Protein AF-L0ABH9-F1 (afdb_monomer_lite)

Radius of gyration: 15.63 Å; chains: 1; bounding box: 34×26×44 Å

Organism: Caldisphaera lagunensis (strain DSM 15908 / JCM 11604 / ANMR 0165 / IC-154) (NCBI:txid1056495)

Secondary structure (DSSP, 8-state):
-HHHHHHHHHHHHHHHHHHHHHS-TTHHHHHHHHHHTT-S-HHHHHHHHHHHHHHHHHHHHHHS-HHHHHHHHHHHHHHH---HHHHHHHHHHHHHHHHHHHHHHHHHHHHHHTT-

Sequence (116 aa):
MRKINIAIILIGIILTLIFSYFIPYVWGGIIPGAIIGVIKRRSTKLISSFLIGFIGSLVVYFVYPINYLISLAKTVELLAGIQWFILILLFPLLYGLIELSAAGIVGEILSLISKK

Structure (mmCIF, N/CA/C/O backbone):
data_AF-L0ABH9-F1
#
_entry.id   AF-L0ABH9-F1
#
loop_
_atom_site.group_PDB
_atom_site.id
_atom_site.type_symbol
_atom_site.label_atom_id
_atom_site.label_alt_id
_atom_site.label_comp_id
_atom_site.label_asym_id
_atom_site.label_entity_id
_atom_site.label_seq_id
_atom_site.pdbx_PDB_ins_code
_atom_site.Cartn_x
_atom_site.Cartn_y
_atom_site.Cartn_z
_atom_site.occupancy
_atom_site.B_iso_or_equiv
_atom_site.auth_seq_id
_atom_site.auth_comp_id
_atom_site.auth_asym_id
_atom_site.auth_atom_id
_atom_site.pdbx_PDB_model_num
ATOM 1 N N . MET A 1 1 ? -13.312 9.939 19.010 1.00 57.62 1 MET A N 1
ATOM 2 C CA . MET A 1 1 ? -13.220 9.072 17.806 1.00 57.62 1 MET A CA 1
ATOM 3 C C . MET A 1 1 ? -12.525 9.746 16.620 1.00 57.62 1 MET A C 1
ATOM 5 O O . MET A 1 1 ? -11.552 9.186 16.140 1.00 57.62 1 MET A O 1
ATOM 9 N N . ARG A 1 2 ? -12.938 10.945 16.166 1.00 69.94 2 ARG A N 1
ATOM 10 C CA . ARG A 1 2 ? -12.317 11.625 15.001 1.00 69.94 2 ARG A CA 1
ATOM 11 C C . ARG A 1 2 ? -10.802 11.874 15.136 1.00 69.94 2 ARG A C 1
ATOM 13 O O . ARG A 1 2 ? -10.068 11.541 14.220 1.00 69.94 2 ARG A O 1
ATOM 20 N N . LYS A 1 3 ? -10.334 12.387 16.285 1.00 75.44 3 LYS A N 1
ATOM 21 C CA . LYS A 1 3 ? -8.905 12.691 16.524 1.00 75.44 3 LYS A CA 1
ATOM 22 C C . LYS A 1 3 ? -8.001 11.447 16.508 1.00 75.44 3 LYS A C 1
ATOM 24 O O . LYS A 1 3 ? -6.927 11.489 15.931 1.00 75.44 3 LYS A O 1
ATOM 29 N N . ILE A 1 4 ? -8.472 10.335 17.078 1.00 79.81 4 ILE A N 1
ATOM 30 C CA . ILE A 1 4 ? -7.734 9.059 17.103 1.00 79.81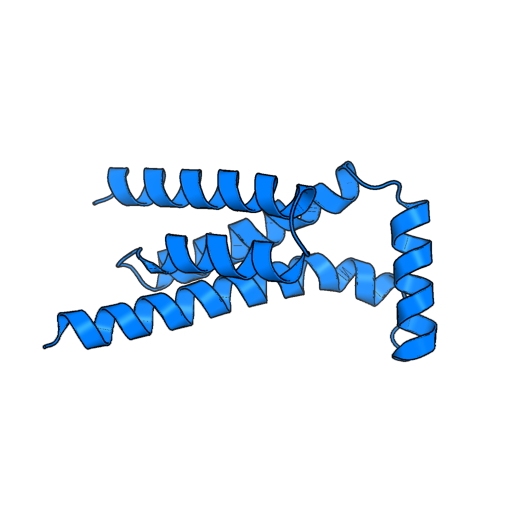 4 ILE A CA 1
ATOM 31 C C . ILE A 1 4 ? -7.591 8.499 15.684 1.00 79.81 4 ILE A C 1
ATOM 33 O O . ILE A 1 4 ? -6.503 8.105 15.292 1.00 79.81 4 ILE A O 1
ATOM 37 N N . ASN A 1 5 ? -8.661 8.536 14.882 1.00 82.25 5 ASN A N 1
ATOM 38 C CA . ASN A 1 5 ? -8.593 8.090 13.489 1.00 82.25 5 ASN A CA 1
ATOM 39 C C . ASN A 1 5 ? -7.606 8.931 12.669 1.00 82.25 5 ASN A C 1
ATOM 41 O O . ASN A 1 5 ? -6.880 8.376 11.857 1.00 82.25 5 ASN A O 1
ATOM 45 N N . ILE A 1 6 ? -7.559 10.250 12.893 1.00 84.56 6 ILE A N 1
ATOM 46 C CA . ILE A 1 6 ? -6.590 11.132 12.225 1.00 84.56 6 ILE A CA 1
ATOM 47 C C . ILE A 1 6 ? -5.158 10.741 12.610 1.00 84.56 6 ILE A C 1
ATOM 49 O O . ILE A 1 6 ? -4.320 10.605 11.728 1.00 84.56 6 ILE A O 1
ATOM 53 N N . ALA A 1 7 ? -4.885 10.494 13.895 1.00 85.69 7 ALA A N 1
ATOM 54 C CA . ALA A 1 7 ? -3.566 10.042 14.337 1.00 85.69 7 ALA A CA 1
ATOM 55 C C . ALA A 1 7 ? -3.165 8.697 13.699 1.00 85.69 7 ALA A C 1
ATOM 57 O O . ALA A 1 7 ? -2.046 8.568 13.218 1.00 85.69 7 ALA A O 1
ATOM 58 N N . ILE A 1 8 ? -4.087 7.728 13.620 1.00 85.56 8 ILE A N 1
ATOM 59 C CA . ILE A 1 8 ? -3.843 6.427 12.968 1.00 85.56 8 ILE A CA 1
ATOM 60 C C . ILE A 1 8 ? -3.535 6.603 11.475 1.00 85.56 8 ILE A C 1
ATOM 62 O O . ILE A 1 8 ? -2.609 5.982 10.965 1.00 85.56 8 ILE A O 1
ATOM 66 N N . ILE A 1 9 ? -4.279 7.469 10.781 1.00 84.88 9 ILE A N 1
ATOM 67 C CA . ILE A 1 9 ? -4.046 7.792 9.365 1.00 84.88 9 ILE A CA 1
ATOM 68 C C . ILE A 1 9 ? -2.658 8.413 9.179 1.00 84.88 9 ILE A C 1
ATOM 70 O O . ILE A 1 9 ? -1.919 7.987 8.298 1.00 84.88 9 ILE A O 1
ATOM 74 N N . LEU A 1 10 ? -2.279 9.377 10.024 1.00 87.25 10 LEU A N 1
ATOM 75 C CA . LEU A 1 10 ? -0.955 10.005 9.968 1.00 87.25 10 LEU A CA 1
ATOM 76 C C . LEU A 1 10 ? 0.169 8.989 10.203 1.00 87.25 10 LEU A C 1
ATOM 78 O O . LEU A 1 10 ? 1.156 8.999 9.473 1.00 87.25 10 LEU A O 1
ATOM 82 N N . ILE A 1 11 ? 0.001 8.081 11.167 1.00 87.50 11 ILE A N 1
ATOM 83 C CA . ILE A 1 11 ? 0.952 6.989 11.416 1.00 87.50 11 ILE A CA 1
ATOM 84 C C . ILE A 1 11 ? 1.048 6.067 10.194 1.00 87.50 11 ILE A C 1
ATOM 86 O O . ILE A 1 11 ? 2.154 5.738 9.774 1.00 87.50 11 ILE A O 1
ATOM 90 N N . GLY A 1 12 ? -0.084 5.696 9.588 1.00 81.94 12 GLY A N 1
ATOM 91 C CA . GLY A 1 12 ? -0.116 4.888 8.366 1.00 81.94 12 GLY A CA 1
ATOM 92 C C . GLY A 1 12 ? 0.635 5.547 7.207 1.00 81.94 12 GLY A C 1
ATOM 93 O O . GLY A 1 12 ? 1.440 4.890 6.553 1.00 81.94 12 GLY A O 1
ATOM 94 N N . ILE A 1 13 ? 0.461 6.857 7.009 1.00 84.94 13 ILE A N 1
ATOM 95 C CA . ILE A 1 13 ? 1.201 7.623 5.992 1.00 84.94 13 ILE A CA 1
ATOM 96 C C . ILE A 1 13 ? 2.706 7.575 6.267 1.00 84.94 13 ILE A C 1
ATOM 98 O O . ILE A 1 13 ? 3.478 7.217 5.381 1.00 84.94 13 ILE A O 1
ATOM 102 N N . ILE A 1 14 ? 3.127 7.904 7.492 1.00 86.19 14 ILE A N 1
ATOM 103 C CA . ILE A 1 14 ? 4.549 7.928 7.866 1.00 86.19 14 ILE A CA 1
ATOM 104 C C . ILE A 1 14 ? 5.182 6.550 7.656 1.00 86.19 14 ILE A C 1
ATOM 106 O O . ILE A 1 14 ? 6.258 6.447 7.071 1.00 86.19 14 ILE A O 1
ATOM 110 N N . LEU A 1 15 ? 4.503 5.485 8.083 1.00 83.44 15 LEU A N 1
ATOM 111 C CA . LEU A 1 15 ? 4.996 4.124 7.903 1.00 83.44 15 LEU A CA 1
ATOM 112 C C . LEU A 1 15 ? 5.034 3.729 6.429 1.00 83.44 15 LEU A C 1
ATOM 114 O O . LEU A 1 15 ? 6.027 3.166 5.993 1.00 83.44 15 LEU A O 1
ATOM 118 N N . THR A 1 16 ? 4.028 4.078 5.634 1.00 81.31 16 THR A N 1
ATOM 119 C CA . THR A 1 16 ? 4.053 3.805 4.189 1.00 81.31 16 THR A CA 1
ATOM 120 C C . THR A 1 16 ? 5.268 4.445 3.530 1.00 81.31 16 THR A C 1
ATOM 122 O O . THR A 1 16 ? 5.961 3.786 2.759 1.00 81.31 16 THR A O 1
ATOM 125 N N . LEU A 1 17 ? 5.593 5.691 3.885 1.00 80.25 17 LEU A N 1
ATOM 126 C CA . LEU A 1 17 ? 6.764 6.394 3.357 1.00 80.25 17 LEU A CA 1
ATOM 127 C C . LEU A 1 17 ? 8.085 5.749 3.792 1.00 80.25 17 LEU A C 1
ATOM 129 O O . LEU A 1 17 ? 8.952 5.515 2.954 1.00 80.25 17 LEU A O 1
ATOM 133 N N . ILE A 1 18 ? 8.231 5.424 5.081 1.00 81.38 18 ILE A N 1
ATOM 134 C CA . ILE A 1 18 ? 9.436 4.762 5.607 1.00 81.38 18 ILE A CA 1
ATOM 135 C C . ILE A 1 18 ? 9.626 3.402 4.927 1.00 81.38 18 ILE A C 1
ATOM 137 O O . ILE A 1 18 ? 10.704 3.087 4.426 1.00 81.38 18 ILE A O 1
ATOM 141 N N . PHE A 1 19 ? 8.577 2.586 4.874 1.00 78.44 19 PHE A N 1
ATOM 142 C CA . PHE A 1 19 ? 8.682 1.230 4.351 1.00 78.44 19 PHE A CA 1
ATOM 143 C C . PHE A 1 19 ? 8.854 1.197 2.831 1.00 78.44 19 PHE A C 1
ATOM 145 O O . PHE A 1 19 ? 9.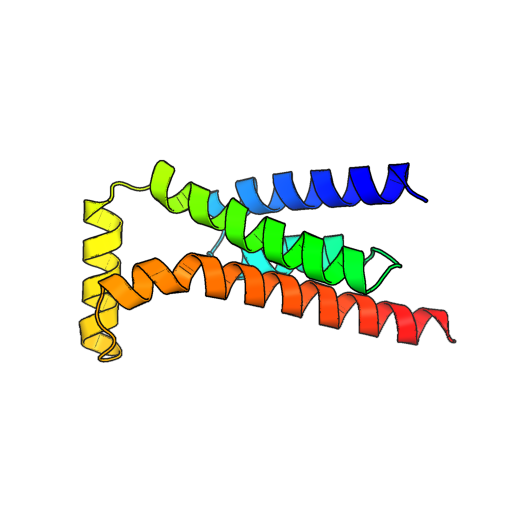561 0.318 2.346 1.00 78.44 19 PHE A O 1
ATOM 152 N N . SER A 1 20 ? 8.302 2.172 2.099 1.00 68.94 20 SER A N 1
ATOM 153 C CA . SER A 1 20 ? 8.553 2.325 0.656 1.00 68.94 20 SER A CA 1
ATOM 154 C C . SER A 1 20 ? 10.031 2.595 0.342 1.00 68.94 20 SER A C 1
ATOM 156 O O . SER A 1 20 ? 10.458 2.368 -0.786 1.00 68.94 20 SER A O 1
ATOM 158 N N . TYR A 1 21 ? 10.812 3.068 1.323 1.00 68.62 21 TYR A N 1
ATOM 159 C CA . TYR A 1 21 ? 12.227 3.408 1.160 1.00 68.62 21 TYR A CA 1
ATOM 160 C C . TYR A 1 21 ? 13.190 2.341 1.710 1.00 68.62 21 TYR A C 1
ATOM 162 O O . TYR A 1 21 ? 14.270 2.150 1.157 1.00 68.62 21 TYR A O 1
ATOM 170 N N . PHE A 1 22 ? 12.830 1.652 2.802 1.00 65.12 22 PHE A N 1
ATOM 171 C CA . PHE A 1 22 ? 13.787 0.848 3.584 1.00 65.12 22 PHE A CA 1
ATOM 172 C C . PHE A 1 22 ? 13.533 -0.666 3.614 1.00 65.12 22 PHE A C 1
ATOM 174 O O . PHE A 1 22 ? 14.424 -1.411 4.018 1.00 65.12 22 PHE A O 1
ATOM 181 N N . ILE A 1 23 ? 12.342 -1.151 3.253 1.00 64.00 23 ILE A N 1
ATOM 182 C CA . ILE A 1 23 ? 11.929 -2.541 3.521 1.00 64.00 23 ILE A CA 1
ATOM 183 C C . ILE A 1 23 ? 11.491 -3.214 2.212 1.00 64.00 23 ILE A C 1
ATOM 185 O O . ILE A 1 23 ? 11.008 -2.521 1.315 1.00 64.00 23 ILE A O 1
ATOM 189 N N . PRO A 1 24 ? 11.650 -4.551 2.057 1.00 62.56 24 PRO A N 1
ATOM 190 C CA . PRO A 1 24 ? 11.146 -5.252 0.886 1.00 62.56 24 PRO A CA 1
ATOM 191 C C . PRO A 1 24 ? 9.692 -4.874 0.619 1.00 62.56 24 PRO A C 1
ATOM 193 O O . PRO A 1 24 ? 8.827 -4.996 1.489 1.00 62.56 24 PRO A O 1
ATOM 196 N N . TYR A 1 25 ? 9.468 -4.411 -0.605 1.00 62.22 25 TYR A N 1
ATOM 197 C CA . TYR A 1 25 ? 8.348 -3.563 -0.997 1.00 62.22 25 TYR A CA 1
ATOM 198 C C . TYR A 1 25 ? 6.968 -4.099 -0.569 1.00 62.22 25 TYR A C 1
ATOM 200 O O . TYR A 1 25 ? 6.097 -3.348 -0.152 1.00 62.22 25 TYR A O 1
ATOM 208 N N . VAL A 1 26 ? 6.782 -5.423 -0.568 1.00 62.03 26 VAL A N 1
ATOM 209 C CA . VAL A 1 26 ? 5.532 -6.095 -0.164 1.00 62.03 26 VAL A CA 1
ATOM 210 C C . VAL A 1 26 ? 5.122 -5.774 1.283 1.00 62.03 26 VAL A C 1
ATOM 212 O O . VAL A 1 26 ? 3.942 -5.560 1.566 1.00 62.03 26 VAL A O 1
ATOM 215 N N . TRP A 1 27 ? 6.078 -5.690 2.211 1.00 70.56 27 TRP A N 1
ATOM 216 C CA . TRP A 1 27 ? 5.787 -5.407 3.621 1.00 70.56 27 TRP A CA 1
ATOM 217 C C . TRP A 1 27 ? 5.346 -3.966 3.856 1.00 70.56 27 TRP A C 1
ATOM 219 O O . TRP A 1 27 ? 4.615 -3.699 4.814 1.00 70.56 27 TRP A O 1
ATOM 229 N N . GLY A 1 28 ? 5.745 -3.053 2.970 1.00 73.50 28 GLY A N 1
ATOM 230 C CA . GLY A 1 28 ? 5.370 -1.653 3.070 1.00 73.50 28 GLY A CA 1
ATOM 231 C C . GLY A 1 28 ? 3.908 -1.370 2.745 1.00 73.50 28 GLY A C 1
ATOM 232 O O . GLY A 1 28 ? 3.437 -0.297 3.096 1.00 73.50 28 GLY A O 1
ATOM 233 N N . GLY A 1 29 ? 3.183 -2.299 2.116 1.00 76.75 29 GLY A N 1
ATOM 234 C CA . GLY A 1 29 ? 1.725 -2.216 1.992 1.00 76.75 29 GLY A CA 1
ATOM 235 C C . GLY A 1 29 ? 1.013 -2.931 3.144 1.00 76.75 29 GLY A C 1
ATOM 236 O O . GLY A 1 29 ? -0.016 -2.482 3.635 1.00 76.75 29 GLY A O 1
ATOM 237 N N . ILE A 1 30 ? 1.569 -4.043 3.631 1.00 84.50 30 ILE A N 1
ATOM 238 C CA . ILE A 1 30 ? 0.901 -4.883 4.638 1.00 84.50 30 ILE A CA 1
ATOM 239 C C . ILE A 1 30 ? 0.876 -4.211 6.017 1.00 84.50 30 ILE A C 1
ATOM 241 O O . ILE A 1 30 ? -0.172 -4.178 6.664 1.00 84.50 30 ILE A O 1
ATOM 245 N N . ILE A 1 31 ? 2.010 -3.684 6.486 1.00 86.38 31 ILE A N 1
ATOM 246 C CA . ILE A 1 31 ? 2.136 -3.149 7.852 1.00 86.38 31 ILE A CA 1
ATOM 247 C C . ILE A 1 31 ? 1.322 -1.858 8.045 1.00 86.38 31 ILE A C 1
ATOM 249 O O . ILE A 1 31 ? 0.543 -1.792 9.003 1.00 86.38 31 ILE A O 1
ATOM 253 N N . PRO A 1 32 ? 1.417 -0.851 7.156 1.00 85.75 32 PRO A N 1
ATOM 254 C CA . PRO A 1 32 ? 0.575 0.340 7.255 1.00 85.75 32 PRO A CA 1
ATOM 255 C C . PRO A 1 32 ? -0.916 0.009 7.143 1.00 85.75 32 PRO A C 1
ATOM 257 O O . PRO A 1 32 ? -1.717 0.470 7.964 1.00 85.75 32 PRO A O 1
ATOM 260 N N . GLY A 1 33 ? -1.277 -0.894 6.225 1.00 86.69 33 GLY A N 1
ATOM 261 C CA . GLY A 1 33 ? -2.648 -1.372 6.065 1.00 86.69 33 GLY A CA 1
ATOM 262 C C . GLY A 1 33 ? -3.183 -2.039 7.326 1.00 86.69 33 GLY A C 1
ATOM 263 O O . GLY A 1 33 ? -4.296 -1.741 7.759 1.00 86.69 33 GLY A O 1
ATOM 264 N N . ALA A 1 34 ? -2.377 -2.871 7.988 1.00 88.31 34 ALA A N 1
ATOM 265 C CA . ALA A 1 34 ? -2.748 -3.493 9.255 1.00 88.31 34 ALA A CA 1
ATOM 266 C C . ALA A 1 34 ? -3.059 -2.458 10.350 1.00 88.31 34 ALA A C 1
ATOM 268 O O . ALA A 1 34 ? -4.059 -2.592 11.058 1.00 88.31 34 ALA A O 1
ATOM 269 N N . ILE A 1 35 ? -2.261 -1.392 10.456 1.00 88.50 35 ILE A N 1
ATOM 270 C CA . ILE A 1 35 ? -2.469 -0.325 11.449 1.00 88.50 35 ILE A CA 1
ATOM 271 C C . ILE A 1 35 ? -3.742 0.471 11.151 1.00 88.50 35 ILE A C 1
ATOM 273 O O . ILE A 1 35 ? -4.552 0.711 12.051 1.00 88.50 35 ILE A O 1
ATOM 277 N N . ILE A 1 36 ? -3.976 0.822 9.884 1.00 88.94 36 ILE A N 1
ATOM 278 C CA . ILE A 1 36 ? -5.230 1.460 9.455 1.00 88.94 36 ILE A CA 1
ATOM 279 C C . ILE A 1 36 ? -6.420 0.520 9.697 1.00 88.94 36 ILE A C 1
ATOM 281 O O . ILE A 1 36 ? -7.523 0.978 10.009 1.00 88.94 36 ILE A O 1
ATOM 285 N N . GLY A 1 37 ? -6.184 -0.793 9.648 1.00 87.94 37 GLY A N 1
ATOM 286 C CA . GLY A 1 37 ? -7.126 -1.865 9.959 1.00 87.94 37 GLY A CA 1
ATOM 287 C C . GLY A 1 37 ? -7.866 -1.712 11.294 1.00 87.94 37 GLY A C 1
ATOM 288 O O . GLY A 1 37 ? -9.004 -2.171 11.423 1.00 87.94 37 GLY A O 1
ATOM 289 N N . VAL A 1 38 ? -7.266 -1.008 12.259 1.00 88.50 38 VAL A N 1
ATOM 290 C CA . VAL A 1 38 ? -7.827 -0.735 13.595 1.00 88.50 38 VAL A CA 1
ATOM 291 C C . VAL A 1 38 ? -8.978 0.288 13.556 1.00 88.50 38 VAL A C 1
ATOM 293 O O . VAL A 1 38 ? -9.781 0.377 14.492 1.00 88.50 38 VAL A O 1
ATOM 296 N N . ILE A 1 39 ? -9.121 1.063 12.475 1.00 87.94 39 ILE A N 1
ATOM 297 C CA . ILE A 1 39 ? -10.198 2.052 12.342 1.00 87.94 39 ILE A CA 1
ATOM 298 C C . ILE A 1 39 ? -11.567 1.353 12.326 1.00 87.94 39 ILE A C 1
ATOM 300 O O . ILE A 1 39 ? -11.903 0.609 11.408 1.00 87.94 39 ILE A O 1
ATOM 304 N N . LYS A 1 40 ? -12.421 1.682 13.308 1.00 83.25 40 LYS A N 1
ATOM 305 C CA . LYS A 1 40 ? -13.750 1.056 13.476 1.00 83.25 40 LYS A CA 1
ATOM 306 C C . LYS A 1 40 ? -14.675 1.197 12.261 1.00 83.25 40 LYS A C 1
ATOM 308 O O . LYS A 1 40 ? -15.492 0.321 11.995 1.00 83.25 40 LYS A O 1
ATOM 313 N N . ARG A 1 41 ? -14.613 2.323 11.540 1.00 85.88 41 ARG A N 1
ATOM 314 C CA . ARG A 1 41 ? -15.532 2.594 10.423 1.00 85.88 41 ARG A CA 1
ATOM 315 C C . ARG A 1 41 ? -15.018 1.937 9.144 1.00 85.88 41 ARG A C 1
ATOM 317 O O . ARG A 1 41 ? -14.056 2.426 8.561 1.00 85.88 41 ARG A O 1
ATOM 324 N N . ARG A 1 42 ? -15.711 0.890 8.677 1.00 85.88 42 ARG A N 1
ATOM 325 C CA . ARG A 1 42 ? -15.327 0.082 7.502 1.00 85.88 42 ARG A CA 1
ATOM 326 C C . ARG A 1 42 ? -15.026 0.912 6.249 1.00 85.88 42 ARG A C 1
ATOM 328 O O . ARG A 1 42 ? -13.998 0.685 5.627 1.00 85.88 42 ARG A O 1
ATOM 335 N N . SER A 1 43 ? -15.879 1.876 5.897 1.00 86.50 43 SER A N 1
ATOM 336 C CA . SER A 1 43 ? -15.671 2.702 4.698 1.00 86.50 43 SER A CA 1
ATOM 337 C C . SER A 1 43 ? -14.422 3.576 4.803 1.00 86.50 43 SER A C 1
ATOM 339 O O . SER A 1 43 ? -13.586 3.555 3.910 1.00 86.50 43 SER A O 1
ATOM 341 N N . THR A 1 44 ? -14.250 4.292 5.918 1.00 86.06 44 THR A N 1
ATOM 342 C CA . THR A 1 44 ? -13.052 5.109 6.162 1.00 86.06 44 THR A CA 1
ATOM 343 C C . THR A 1 44 ? -11.794 4.249 6.195 1.00 86.06 44 THR A C 1
ATOM 345 O O . THR A 1 44 ? -10.816 4.607 5.562 1.00 86.06 44 THR A O 1
ATOM 348 N N . LYS A 1 45 ? -11.835 3.091 6.859 1.00 89.88 45 LYS A N 1
ATOM 349 C CA . LYS A 1 45 ? -10.725 2.135 6.925 1.00 89.88 45 LYS A CA 1
ATOM 350 C C . LYS A 1 45 ? -10.227 1.733 5.535 1.00 89.88 45 LYS A C 1
ATOM 352 O O . LYS A 1 45 ? -9.054 1.916 5.237 1.00 89.88 45 LYS A O 1
ATOM 357 N N . LEU A 1 46 ? -11.121 1.214 4.691 1.00 90.62 46 LEU A N 1
ATOM 358 C CA . LEU A 1 46 ? -10.752 0.694 3.371 1.00 90.62 46 LEU A CA 1
ATOM 359 C C . LEU A 1 46 ? -10.324 1.812 2.415 1.00 90.62 46 LEU A C 1
ATOM 361 O O . LEU A 1 46 ? -9.313 1.672 1.737 1.00 90.62 46 LEU A O 1
ATOM 365 N N . ILE A 1 47 ? -11.054 2.933 2.392 1.00 91.88 47 ILE A N 1
ATOM 366 C CA . ILE A 1 47 ? -10.740 4.060 1.502 1.00 91.88 47 ILE A CA 1
ATOM 367 C C . ILE A 1 47 ? -9.418 4.712 1.907 1.00 91.88 47 ILE A C 1
ATOM 369 O O . ILE A 1 47 ? -8.568 4.935 1.053 1.00 91.88 47 ILE A O 1
ATOM 373 N N . SER A 1 48 ? -9.222 5.010 3.196 1.00 87.94 48 SER A N 1
ATOM 374 C CA . SER A 1 48 ? -7.980 5.629 3.668 1.00 87.94 48 SER A CA 1
ATOM 375 C C . SER A 1 48 ? -6.781 4.724 3.417 1.00 87.94 48 SER A C 1
ATOM 377 O O . SER A 1 48 ? -5.766 5.209 2.944 1.00 87.94 48 SER A O 1
ATOM 379 N N . SER A 1 49 ? -6.917 3.423 3.667 1.00 90.31 49 SER A N 1
ATOM 380 C CA . SER A 1 49 ? -5.873 2.436 3.395 1.00 90.31 49 SER A CA 1
ATOM 381 C C . SER A 1 49 ? -5.511 2.346 1.909 1.00 90.31 49 SER A C 1
ATOM 383 O O . SER A 1 49 ? -4.338 2.440 1.569 1.00 90.31 49 SER A O 1
ATOM 385 N N . PHE A 1 50 ? -6.502 2.250 1.018 1.00 93.88 50 P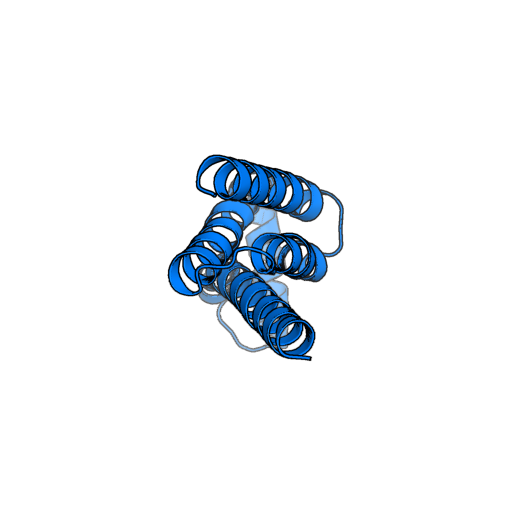HE A N 1
ATOM 386 C CA . PHE A 1 50 ? -6.240 2.244 -0.421 1.00 93.88 50 PHE A CA 1
ATOM 387 C C . PHE A 1 50 ? -5.549 3.524 -0.885 1.00 93.88 50 PHE A C 1
ATOM 389 O O . PHE A 1 50 ? -4.578 3.463 -1.631 1.00 93.88 50 PHE A O 1
ATOM 396 N N . LEU A 1 51 ? -6.051 4.686 -0.453 1.00 92.00 51 LEU A N 1
ATOM 397 C CA . LEU A 1 51 ? -5.500 5.977 -0.861 1.00 92.00 51 LEU A CA 1
ATOM 398 C C . LEU A 1 51 ? -4.081 6.179 -0.334 1.00 92.00 51 LEU A C 1
ATOM 400 O O . LEU A 1 51 ? -3.252 6.712 -1.063 1.00 92.00 51 LEU A O 1
ATOM 404 N N . ILE A 1 52 ? -3.796 5.753 0.897 1.00 89.50 52 ILE A N 1
ATOM 405 C CA . ILE A 1 52 ? -2.447 5.825 1.464 1.00 89.50 52 ILE A CA 1
ATOM 406 C C . ILE A 1 52 ? -1.491 4.949 0.657 1.00 89.50 52 ILE A C 1
ATOM 408 O O . ILE A 1 52 ? -0.443 5.448 0.258 1.00 89.50 52 ILE A O 1
ATOM 412 N N . GLY A 1 53 ? -1.878 3.723 0.308 1.00 88.19 53 GLY A N 1
ATOM 413 C CA . GLY A 1 53 ? -1.017 2.838 -0.476 1.00 88.19 53 GLY A CA 1
ATOM 414 C C . GLY A 1 53 ? -0.836 3.302 -1.908 1.00 88.19 53 GLY A C 1
ATOM 415 O O . GLY A 1 53 ? 0.279 3.316 -2.430 1.00 88.19 53 GLY A O 1
ATOM 416 N N . PHE A 1 54 ? -1.916 3.757 -2.535 1.00 90.12 54 PHE A N 1
ATOM 417 C CA . PHE A 1 54 ? -1.872 4.291 -3.888 1.00 90.12 54 PHE A CA 1
ATOM 418 C C . PHE A 1 54 ? -1.000 5.548 -3.961 1.00 90.12 54 PHE A C 1
ATOM 420 O O . PHE A 1 54 ? -0.069 5.603 -4.753 1.00 90.12 54 PHE A O 1
ATOM 427 N N . ILE A 1 55 ? -1.254 6.549 -3.115 1.00 88.38 55 ILE A N 1
ATOM 428 C CA . ILE A 1 55 ? -0.506 7.814 -3.140 1.00 88.38 55 ILE A CA 1
ATOM 429 C C . ILE A 1 55 ? 0.920 7.613 -2.619 1.00 88.38 55 ILE A C 1
ATOM 431 O O . ILE A 1 55 ? 1.865 8.161 -3.180 1.00 88.38 55 ILE A O 1
ATOM 435 N N . GLY A 1 56 ? 1.094 6.814 -1.568 1.00 82.62 56 GLY A N 1
ATOM 436 C CA . GLY A 1 56 ? 2.395 6.525 -0.972 1.00 82.62 56 GLY A CA 1
ATOM 437 C C . GLY A 1 56 ? 3.331 5.814 -1.944 1.00 82.62 56 GLY A C 1
ATOM 438 O O . GLY A 1 56 ? 4.496 6.183 -2.047 1.00 82.62 56 GLY A O 1
ATOM 439 N N . SER A 1 57 ? 2.820 4.871 -2.736 1.00 83.19 57 SER A N 1
ATOM 440 C CA . SER A 1 57 ? 3.624 4.194 -3.760 1.00 83.19 57 SER A CA 1
ATOM 441 C C . SER A 1 57 ? 3.985 5.086 -4.952 1.00 83.19 57 SER A C 1
ATOM 443 O O . SER A 1 57 ? 4.999 4.827 -5.597 1.00 83.19 57 SER A O 1
ATOM 445 N N . LEU A 1 58 ? 3.254 6.180 -5.216 1.00 85.94 58 LEU A N 1
ATOM 446 C CA . LEU A 1 58 ? 3.671 7.168 -6.224 1.00 85.94 58 LEU A CA 1
ATOM 447 C C . LEU A 1 58 ? 4.987 7.858 -5.852 1.00 85.94 58 LEU A C 1
ATOM 449 O O . LEU A 1 58 ? 5.699 8.312 -6.746 1.00 85.94 58 LEU A O 1
ATOM 453 N N . VAL A 1 59 ? 5.352 7.904 -4.565 1.00 81.81 59 VAL A N 1
ATOM 454 C CA . VAL A 1 59 ? 6.640 8.462 -4.117 1.00 81.81 59 VAL A CA 1
ATOM 455 C C . VAL A 1 59 ? 7.816 7.737 -4.765 1.00 81.81 59 VAL A C 1
ATOM 457 O O . VAL A 1 59 ? 8.824 8.372 -5.068 1.00 81.81 59 VAL A O 1
ATOM 460 N N . VAL A 1 60 ? 7.680 6.448 -5.089 1.00 75.50 60 VAL A N 1
ATOM 461 C CA . VAL A 1 60 ? 8.732 5.713 -5.801 1.00 75.50 60 VAL A CA 1
ATOM 462 C C . VAL A 1 60 ? 9.048 6.307 -7.165 1.00 75.50 60 VAL A C 1
ATOM 464 O O . VAL A 1 60 ? 10.207 6.289 -7.564 1.00 75.50 60 VAL A O 1
ATOM 467 N N . TYR A 1 61 ? 8.082 6.916 -7.848 1.00 81.62 61 TYR A N 1
ATOM 468 C CA . TYR A 1 61 ? 8.330 7.575 -9.134 1.00 81.62 61 TYR A CA 1
ATOM 469 C C . TYR A 1 61 ? 9.067 8.902 -9.009 1.00 81.62 61 TYR A C 1
ATOM 471 O O . TYR A 1 61 ? 9.681 9.347 -9.974 1.00 81.62 61 TYR A O 1
ATOM 479 N N . PHE A 1 62 ? 9.039 9.515 -7.827 1.00 78.50 62 PHE A N 1
ATOM 480 C CA . PHE A 1 62 ? 9.820 10.713 -7.528 1.00 78.50 62 PHE A CA 1
ATOM 481 C C . PHE A 1 62 ? 11.211 10.379 -6.985 1.00 78.50 62 PHE A C 1
ATOM 483 O O . PHE A 1 62 ? 12.148 11.144 -7.193 1.00 78.50 62 PHE A O 1
ATOM 490 N N . VAL A 1 63 ? 11.344 9.251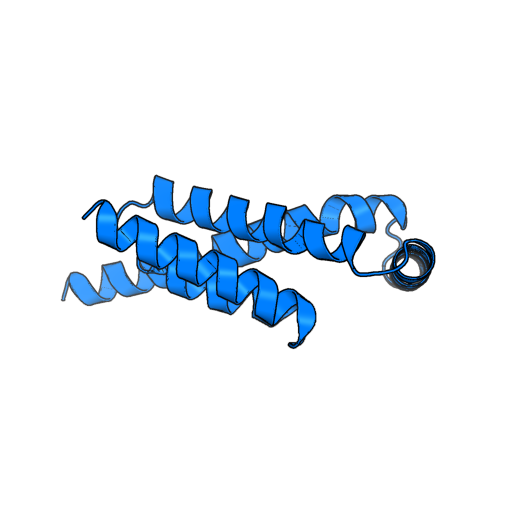 -6.285 1.00 74.56 63 VAL A N 1
ATOM 491 C CA . VAL A 1 63 ? 12.595 8.828 -5.643 1.00 74.56 63 VAL A CA 1
ATOM 492 C C . VAL A 1 63 ? 13.504 8.069 -6.608 1.00 74.56 63 VAL A C 1
ATOM 494 O O . VAL A 1 63 ? 14.716 8.283 -6.606 1.00 74.56 63 VAL A O 1
ATOM 497 N N . TYR A 1 64 ? 12.947 7.176 -7.428 1.00 71.44 64 TYR A N 1
ATOM 498 C CA . TYR A 1 64 ? 13.737 6.348 -8.331 1.00 71.44 64 TYR A CA 1
ATOM 499 C C . TYR A 1 64 ? 13.857 6.987 -9.718 1.00 71.44 64 TYR A C 1
ATOM 501 O O . TYR A 1 64 ? 12.854 7.430 -10.281 1.00 71.44 64 TYR A O 1
ATOM 509 N N . PRO A 1 65 ? 15.058 6.980 -10.332 1.00 79.06 65 PRO A N 1
ATOM 510 C CA . PRO A 1 65 ? 15.225 7.437 -11.705 1.00 79.06 65 PRO A CA 1
ATOM 511 C C . PRO A 1 65 ? 14.312 6.650 -12.647 1.00 79.06 65 PRO A C 1
ATOM 513 O O . PRO A 1 65 ? 14.315 5.416 -12.632 1.00 79.06 65 PRO A O 1
ATOM 516 N N . ILE A 1 66 ? 13.587 7.347 -13.523 1.00 82.31 66 ILE A N 1
ATOM 517 C CA . ILE A 1 66 ? 12.625 6.717 -14.441 1.00 82.31 66 ILE A CA 1
ATOM 518 C C . ILE A 1 66 ? 13.264 5.608 -15.295 1.00 82.31 66 ILE A C 1
ATOM 520 O O . ILE A 1 66 ? 12.659 4.566 -15.531 1.00 82.31 66 ILE A O 1
ATOM 524 N N . ASN A 1 67 ? 14.535 5.778 -15.675 1.00 82.56 67 ASN A N 1
ATOM 525 C CA . ASN A 1 67 ? 15.296 4.790 -16.442 1.00 82.56 67 ASN A CA 1
ATOM 526 C C . ASN A 1 67 ? 15.483 3.470 -15.679 1.00 82.56 67 ASN A C 1
ATOM 528 O O . ASN A 1 67 ? 15.447 2.398 -16.283 1.00 82.56 67 ASN A O 1
ATOM 532 N N . TYR A 1 68 ? 15.652 3.538 -14.357 1.00 81.75 68 TYR A N 1
ATOM 533 C CA . TYR A 1 68 ? 15.778 2.355 -13.512 1.00 81.75 68 TYR A CA 1
ATOM 534 C C . TYR A 1 68 ? 14.447 1.598 -13.425 1.00 81.75 68 TYR A C 1
ATOM 536 O O . TYR A 1 68 ? 14.416 0.387 -13.630 1.00 81.75 68 TYR A O 1
ATOM 544 N N . LEU A 1 69 ? 13.339 2.319 -13.223 1.00 81.25 69 LEU A N 1
ATOM 545 C CA . LEU A 1 69 ? 11.989 1.741 -13.200 1.00 81.25 69 LEU A CA 1
ATOM 546 C C . LEU A 1 69 ? 11.625 1.068 -14.527 1.00 81.25 69 LEU A C 1
ATOM 548 O O . LEU A 1 69 ? 11.103 -0.044 -14.527 1.00 81.25 69 LEU A O 1
ATOM 552 N N . ILE A 1 70 ? 11.952 1.704 -15.655 1.00 89.12 70 ILE A N 1
ATOM 553 C CA . ILE A 1 70 ? 11.736 1.128 -16.988 1.00 89.12 70 ILE A CA 1
ATOM 554 C C . ILE A 1 70 ? 12.570 -0.144 -17.172 1.00 89.12 70 ILE A C 1
ATOM 556 O O . ILE A 1 70 ? 12.054 -1.136 -17.682 1.00 89.12 70 ILE A O 1
ATOM 560 N N . SER A 1 71 ? 13.840 -0.143 -16.757 1.00 88.31 71 SER A N 1
ATOM 561 C CA . SER A 1 71 ? 14.708 -1.326 -16.848 1.00 88.31 71 SER A CA 1
ATOM 562 C C . SER A 1 71 ? 14.156 -2.505 -16.036 1.00 88.31 71 SER A C 1
ATOM 564 O O . SER A 1 71 ? 14.060 -3.633 -16.531 1.00 88.31 71 SER A O 1
ATOM 566 N N . LEU A 1 72 ? 13.702 -2.230 -14.809 1.00 84.19 72 LEU A N 1
ATOM 567 C CA . LEU A 1 72 ? 13.079 -3.229 -13.946 1.00 84.19 72 LEU A CA 1
ATOM 568 C C . LEU A 1 72 ? 11.778 -3.766 -14.565 1.00 84.19 72 LEU A C 1
ATOM 570 O O . LEU A 1 72 ? 11.590 -4.977 -14.662 1.00 84.19 72 LEU A O 1
ATOM 574 N N . ALA A 1 73 ? 10.910 -2.875 -15.049 1.00 87.94 73 ALA A N 1
ATOM 575 C CA . ALA A 1 73 ? 9.644 -3.244 -15.676 1.00 87.94 73 ALA A CA 1
ATOM 576 C C . ALA A 1 73 ? 9.845 -4.070 -16.956 1.00 87.94 73 ALA A C 1
ATOM 578 O O . ALA A 1 73 ? 9.127 -5.042 -17.160 1.00 87.94 73 ALA A O 1
ATOM 579 N N . LYS A 1 74 ? 10.855 -3.754 -17.778 1.00 91.81 74 LYS A N 1
ATOM 580 C CA . LYS A 1 74 ? 11.225 -4.559 -18.957 1.00 91.81 74 LYS A CA 1
ATOM 581 C C . LYS A 1 74 ? 11.747 -5.946 -18.585 1.00 91.81 74 LYS A C 1
ATOM 583 O O . LYS A 1 74 ? 11.49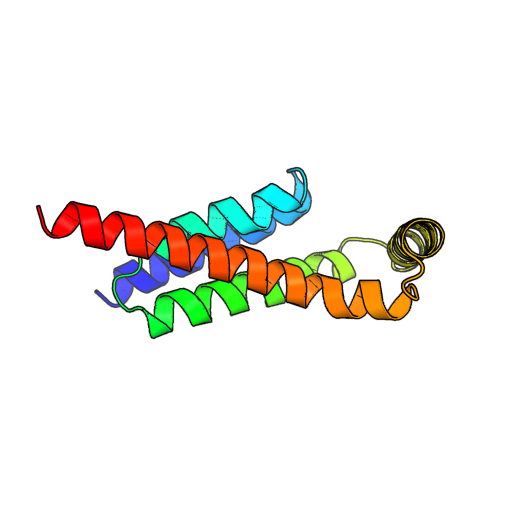3 -6.912 -19.296 1.00 91.81 74 LYS A O 1
ATOM 588 N N . THR A 1 75 ? 12.453 -6.063 -17.461 1.00 90.06 75 THR A N 1
ATOM 589 C CA . THR A 1 75 ? 12.895 -7.369 -16.949 1.00 90.06 75 THR A CA 1
ATOM 590 C C . THR A 1 75 ? 11.687 -8.228 -16.578 1.00 90.06 75 THR A C 1
ATOM 592 O O . THR A 1 75 ? 11.621 -9.399 -16.940 1.00 90.06 75 THR A O 1
ATOM 595 N N . VAL A 1 76 ? 10.693 -7.636 -15.912 1.00 87.31 76 VAL A N 1
ATOM 596 C CA . VAL A 1 76 ? 9.440 -8.325 -15.575 1.00 87.31 76 VAL A CA 1
ATOM 597 C C . VAL A 1 76 ? 8.608 -8.621 -16.825 1.00 87.31 76 VAL A C 1
ATOM 599 O O . VAL A 1 76 ? 8.022 -9.694 -16.904 1.00 87.31 76 VAL A O 1
ATOM 602 N N . GLU A 1 77 ? 8.592 -7.737 -17.824 1.00 93.06 77 GLU A N 1
ATOM 603 C CA . GLU A 1 77 ? 7.940 -7.985 -19.117 1.00 93.06 77 GLU A CA 1
ATOM 604 C C . GLU A 1 77 ? 8.489 -9.236 -19.804 1.00 93.06 77 GLU A C 1
ATOM 606 O O . GLU A 1 77 ? 7.706 -10.067 -20.258 1.00 93.06 77 GLU A O 1
ATOM 611 N N . LEU A 1 78 ? 9.812 -9.421 -19.816 1.00 93.81 78 LEU A N 1
ATOM 612 C CA . LEU A 1 78 ? 10.439 -10.622 -20.379 1.00 93.81 78 LEU A CA 1
ATOM 613 C C . LEU A 1 78 ? 10.034 -11.908 -19.640 1.00 93.81 78 LEU A C 1
ATOM 615 O O . LEU A 1 78 ? 9.967 -12.967 -20.257 1.00 93.81 78 LEU A O 1
ATOM 619 N N . LEU A 1 79 ? 9.766 -11.823 -18.334 1.00 91.25 79 LEU A N 1
ATOM 620 C CA . LEU A 1 79 ? 9.409 -12.975 -17.499 1.00 91.25 79 LEU A CA 1
ATOM 621 C C . LEU A 1 79 ? 7.908 -13.290 -17.521 1.00 91.25 79 LEU A C 1
ATOM 623 O O . LEU A 1 79 ? 7.522 -14.455 -17.522 1.00 91.25 79 LEU A O 1
ATOM 627 N N . ALA A 1 80 ? 7.065 -12.259 -17.496 1.00 89.75 80 ALA A N 1
ATOM 628 C CA . ALA A 1 80 ? 5.620 -12.378 -17.318 1.00 89.75 80 ALA A CA 1
ATOM 629 C C . ALA A 1 80 ? 4.823 -12.142 -18.612 1.00 89.75 80 ALA A C 1
ATOM 631 O O . ALA A 1 80 ? 3.617 -12.377 -18.630 1.00 89.75 80 ALA A O 1
ATOM 632 N N . GLY A 1 81 ? 5.458 -11.644 -19.678 1.00 91.00 81 GLY A N 1
ATOM 633 C CA . GLY A 1 81 ? 4.795 -11.281 -20.935 1.00 91.00 81 GLY A CA 1
ATOM 634 C C . GLY A 1 81 ? 3.891 -10.045 -20.837 1.00 91.00 81 GLY A C 1
ATOM 635 O O . GLY A 1 81 ? 3.080 -9.802 -21.728 1.00 91.00 81 GLY A O 1
ATOM 636 N N . ILE A 1 82 ? 3.991 -9.271 -19.754 1.00 89.75 82 ILE A N 1
ATOM 637 C CA . ILE A 1 82 ? 3.176 -8.072 -19.519 1.00 89.75 82 ILE A CA 1
ATOM 638 C C . ILE A 1 82 ? 3.974 -6.846 -19.947 1.00 89.75 82 ILE A C 1
ATOM 640 O O . ILE A 1 82 ? 5.066 -6.625 -19.436 1.00 89.75 82 ILE A O 1
ATOM 644 N N . GLN A 1 83 ? 3.407 -6.016 -20.822 1.00 93.69 83 GLN A N 1
ATOM 645 C CA . GLN A 1 83 ? 4.081 -4.819 -21.335 1.00 93.69 83 GLN A CA 1
ATOM 646 C C . GLN A 1 83 ? 4.565 -3.893 -20.202 1.00 93.69 83 GLN A C 1
ATOM 648 O O . GLN A 1 83 ? 3.797 -3.560 -19.292 1.00 93.69 83 GLN A O 1
ATOM 653 N N . TRP A 1 84 ? 5.818 -3.425 -20.274 1.00 90.25 84 TRP A N 1
ATOM 654 C CA . TRP A 1 84 ? 6.469 -2.653 -19.203 1.00 90.25 84 TRP A CA 1
ATOM 655 C C . TRP A 1 84 ? 5.673 -1.424 -18.735 1.00 90.25 84 TRP A C 1
ATOM 657 O O . TRP A 1 84 ? 5.621 -1.132 -17.541 1.00 90.25 84 TRP A O 1
ATOM 667 N N . PHE A 1 85 ? 5.020 -0.702 -19.649 1.00 89.25 85 PHE A N 1
ATOM 668 C CA . PHE A 1 85 ? 4.265 0.504 -19.297 1.00 89.25 85 PHE A CA 1
ATOM 669 C C . PHE A 1 85 ? 2.995 0.176 -18.501 1.00 89.25 85 PHE A C 1
ATOM 671 O O . PHE A 1 85 ? 2.595 0.955 -17.636 1.00 89.25 85 PHE A O 1
ATOM 678 N N . ILE A 1 86 ? 2.390 -0.994 -18.739 1.00 91.19 86 ILE A N 1
ATOM 679 C CA . ILE A 1 86 ? 1.246 -1.487 -17.966 1.00 91.19 86 ILE A CA 1
ATOM 680 C C . ILE A 1 86 ? 1.700 -1.790 -16.540 1.00 91.19 86 ILE A C 1
ATOM 682 O O . ILE A 1 86 ? 1.020 -1.406 -15.595 1.00 91.19 86 ILE A O 1
ATOM 686 N N . LEU A 1 87 ? 2.869 -2.413 -16.367 1.00 87.19 87 LEU A N 1
ATOM 687 C CA . LEU A 1 87 ? 3.428 -2.695 -15.043 1.00 87.19 87 LEU A CA 1
ATOM 688 C C . LEU A 1 87 ? 3.673 -1.410 -14.245 1.00 87.19 87 LEU A C 1
ATOM 690 O O . LEU A 1 87 ? 3.298 -1.344 -13.078 1.00 87.19 87 LEU A O 1
ATOM 694 N N . ILE A 1 88 ? 4.219 -0.369 -14.882 1.00 87.44 88 ILE A N 1
ATOM 695 C CA . ILE A 1 88 ? 4.407 0.946 -14.248 1.00 87.44 88 ILE A CA 1
ATOM 696 C C . ILE A 1 88 ? 3.055 1.584 -13.886 1.00 87.44 88 ILE A C 1
ATOM 698 O O . ILE A 1 88 ? 2.907 2.167 -12.819 1.00 87.44 88 ILE A O 1
ATOM 702 N N . LEU A 1 89 ? 2.026 1.467 -14.721 1.00 87.50 89 LEU A N 1
ATOM 703 C CA . LEU A 1 89 ? 0.709 2.021 -14.383 1.00 87.50 89 LEU A CA 1
ATOM 704 C C . LEU A 1 89 ? -0.008 1.232 -13.279 1.00 87.50 89 LEU A C 1
ATOM 706 O O . LEU A 1 89 ? -0.676 1.823 -12.432 1.00 87.50 89 LEU A O 1
ATOM 710 N N . LEU A 1 90 ? 0.125 -0.093 -13.275 1.00 89.19 90 LEU A N 1
ATOM 711 C CA . LEU A 1 90 ? -0.535 -0.965 -12.306 1.00 89.19 90 LEU A CA 1
ATOM 712 C C . LEU A 1 90 ? 0.147 -0.956 -10.944 1.00 89.19 90 LEU A C 1
ATOM 714 O O . LEU A 1 90 ? -0.500 -1.252 -9.945 1.00 89.19 90 LEU A O 1
ATOM 718 N N . PHE A 1 91 ? 1.430 -0.622 -10.877 1.00 83.88 91 PHE A N 1
ATOM 719 C CA . PHE A 1 91 ? 2.199 -0.727 -9.645 1.00 83.88 91 PHE A CA 1
ATOM 720 C C . PHE A 1 91 ? 1.596 0.047 -8.454 1.00 83.88 91 PHE A C 1
ATOM 722 O O . PHE A 1 91 ? 1.410 -0.574 -7.403 1.00 83.88 91 PHE A O 1
ATOM 729 N N . PRO A 1 92 ? 1.163 1.319 -8.579 1.00 87.94 92 PRO A N 1
ATOM 730 C CA . PRO A 1 92 ? 0.542 2.028 -7.464 1.00 87.94 92 PRO A CA 1
ATOM 731 C C . PRO A 1 92 ? -0.839 1.468 -7.116 1.00 87.94 92 PRO A C 1
ATOM 733 O O . PRO A 1 92 ? -1.236 1.418 -5.951 1.00 87.94 92 PRO A O 1
ATOM 736 N N . LEU A 1 93 ? -1.567 0.995 -8.133 1.00 90.44 93 LEU A N 1
ATOM 737 C CA . LEU A 1 93 ? -2.874 0.366 -7.968 1.00 90.44 93 LEU A CA 1
ATOM 738 C C . LEU A 1 93 ? -2.763 -0.917 -7.138 1.00 90.44 93 LEU A C 1
ATOM 740 O O . LEU A 1 93 ? -3.513 -1.100 -6.180 1.00 90.44 93 LEU A O 1
ATOM 744 N N . LEU A 1 94 ? -1.806 -1.782 -7.477 1.00 88.25 94 LEU A N 1
ATOM 745 C CA . LEU A 1 94 ? -1.538 -3.023 -6.756 1.00 88.25 94 LEU A CA 1
ATOM 746 C C . LEU A 1 94 ? -1.181 -2.741 -5.300 1.00 88.25 94 LEU A C 1
ATOM 748 O O . LEU A 1 94 ? -1.673 -3.426 -4.407 1.00 88.25 94 LEU A O 1
ATOM 752 N N . TYR A 1 95 ? -0.391 -1.701 -5.049 1.00 86.38 95 TYR A N 1
ATOM 753 C CA . 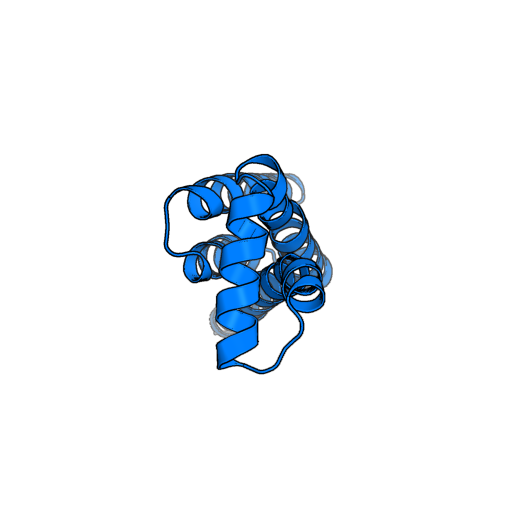TYR A 1 95 ? -0.013 -1.333 -3.692 1.00 86.38 95 TYR A CA 1
ATOM 754 C C . TYR A 1 95 ? -1.204 -0.854 -2.858 1.00 86.38 95 TYR A C 1
ATOM 756 O O . TYR A 1 95 ? -1.414 -1.335 -1.743 1.00 86.38 95 TYR A O 1
ATOM 764 N N . GLY A 1 96 ? -2.046 0.012 -3.431 1.00 88.88 96 GLY A N 1
ATOM 765 C CA . GLY A 1 96 ? -3.305 0.413 -2.804 1.00 88.88 96 GLY A CA 1
ATOM 766 C C . GLY A 1 96 ? -4.213 -0.785 -2.505 1.00 88.88 96 GLY A C 1
ATOM 767 O O . GLY A 1 96 ? -4.825 -0.847 -1.439 1.00 88.88 96 GLY A O 1
ATOM 768 N N . LEU A 1 97 ? -4.282 -1.773 -3.406 1.00 92.44 97 LEU A N 1
ATOM 769 C CA . LEU A 1 97 ? -5.067 -2.995 -3.199 1.00 92.44 97 LEU A CA 1
ATOM 770 C C . LEU A 1 97 ? -4.491 -3.901 -2.103 1.00 92.44 97 LEU A C 1
ATOM 772 O O . LEU A 1 97 ? -5.265 -4.457 -1.319 1.00 92.44 97 LEU A O 1
ATOM 776 N N . ILE A 1 98 ? -3.166 -4.046 -2.021 1.00 90.50 98 ILE A N 1
ATOM 777 C CA . ILE A 1 98 ? -2.495 -4.811 -0.958 1.00 90.50 98 ILE A CA 1
ATOM 778 C C . ILE A 1 98 ? -2.799 -4.181 0.400 1.00 90.50 98 ILE A C 1
ATOM 780 O O . ILE A 1 98 ? -3.239 -4.880 1.316 1.00 90.50 98 ILE A O 1
ATOM 784 N N . GLU A 1 99 ? -2.624 -2.864 0.519 1.00 92.25 99 GLU A N 1
ATOM 785 C CA . GLU A 1 99 ? -2.872 -2.152 1.769 1.00 92.25 99 GLU A CA 1
ATOM 786 C C . GLU A 1 99 ? -4.353 -2.246 2.167 1.00 92.25 99 GLU A C 1
ATOM 788 O O . GLU A 1 99 ? -4.660 -2.610 3.308 1.00 92.25 99 GLU A O 1
ATOM 793 N N . LEU A 1 100 ? -5.272 -2.032 1.210 1.00 94.44 100 LEU A N 1
ATOM 794 C CA . LEU A 1 100 ? -6.720 -2.185 1.413 1.00 94.44 100 LEU A CA 1
ATOM 795 C C . LEU A 1 100 ? -7.067 -3.582 1.916 1.00 94.44 100 LEU A C 1
ATOM 797 O O . LEU A 1 100 ? -7.874 -3.727 2.841 1.00 94.44 100 LEU A O 1
ATOM 801 N N . SER A 1 101 ? -6.470 -4.608 1.312 1.00 92.75 101 SER A N 1
ATOM 802 C CA . SER A 1 101 ? -6.702 -6.003 1.683 1.00 92.75 101 SER A CA 1
ATOM 803 C C . SER A 1 101 ? -6.214 -6.272 3.103 1.00 92.75 101 SER A C 1
ATOM 805 O O . SER A 1 101 ? -6.962 -6.833 3.907 1.00 92.75 101 SER A O 1
ATOM 807 N N . ALA A 1 102 ? -5.018 -5.793 3.455 1.00 93.31 102 ALA A N 1
ATOM 808 C CA . ALA A 1 102 ? -4.474 -5.905 4.806 1.00 93.31 102 ALA A CA 1
ATOM 809 C C . ALA A 1 102 ? -5.378 -5.213 5.845 1.00 93.31 102 ALA A C 1
ATOM 811 O O . ALA A 1 102 ? -5.752 -5.827 6.849 1.00 93.31 102 ALA A O 1
ATOM 812 N N . ALA A 1 103 ? -5.821 -3.980 5.581 1.00 92.56 103 ALA A N 1
ATOM 813 C CA . ALA A 1 103 ? -6.745 -3.255 6.459 1.00 92.56 103 ALA A CA 1
ATOM 814 C C . ALA A 1 103 ? -8.118 -3.945 6.577 1.00 92.56 103 ALA A C 1
ATOM 816 O O . ALA A 1 103 ? -8.758 -3.955 7.640 1.00 92.56 103 ALA A O 1
ATOM 817 N N . GLY A 1 104 ? -8.593 -4.526 5.474 1.00 93.12 104 GLY A N 1
ATOM 818 C CA . GLY A 1 104 ? -9.800 -5.340 5.415 1.00 93.12 104 GLY A CA 1
ATOM 819 C C . GLY A 1 104 ? -9.718 -6.524 6.369 1.00 93.12 104 GLY A C 1
ATOM 820 O O . GLY A 1 104 ? -10.522 -6.588 7.304 1.00 93.12 104 GLY A O 1
ATOM 821 N N . ILE A 1 105 ? -8.712 -7.379 6.167 1.00 94.12 105 ILE A N 1
ATOM 822 C CA . ILE A 1 105 ? -8.465 -8.606 6.935 1.00 94.12 105 ILE A CA 1
ATOM 823 C C . ILE A 1 105 ? -8.294 -8.293 8.423 1.00 94.12 105 ILE A C 1
ATOM 825 O O . ILE A 1 105 ? -9.010 -8.853 9.252 1.00 94.12 105 ILE A O 1
ATOM 829 N N . VAL A 1 106 ? -7.407 -7.358 8.777 1.00 93.62 106 VAL A N 1
ATOM 830 C CA . VAL A 1 106 ? -7.130 -7.039 10.187 1.00 93.62 106 VAL A CA 1
ATOM 831 C C . VAL A 1 106 ? -8.372 -6.519 10.896 1.00 93.62 106 VAL A C 1
ATOM 833 O O . VAL A 1 106 ? -8.696 -6.972 11.993 1.00 93.62 106 VAL A O 1
ATOM 836 N N . GLY A 1 107 ? -9.115 -5.604 10.275 1.00 90.25 107 GLY A N 1
ATOM 837 C CA . GLY A 1 107 ? -10.320 -5.104 10.928 1.00 90.25 107 GLY A CA 1
ATOM 838 C C . GLY A 1 107 ? -11.440 -6.148 11.023 1.00 90.25 107 GLY A C 1
ATOM 839 O O . GLY A 1 107 ? -12.252 -6.046 11.939 1.00 90.25 107 GLY A O 1
ATOM 840 N N . GLU A 1 108 ? -11.487 -7.149 10.137 1.00 91.56 108 GLU A N 1
ATOM 841 C CA . GLU A 1 108 ? -12.417 -8.279 10.282 1.00 91.56 108 GLU A CA 1
ATOM 842 C C . GLU A 1 108 ? -12.027 -9.152 11.482 1.00 91.56 108 GLU A C 1
ATOM 844 O O . GLU A 1 108 ? -12.866 -9.416 12.344 1.00 91.56 108 GLU A O 1
ATOM 849 N N . ILE A 1 109 ? -10.739 -9.494 11.608 1.00 91.81 109 ILE A N 1
ATOM 850 C CA . ILE A 1 109 ? -10.186 -10.236 12.753 1.00 91.81 109 ILE A CA 1
ATOM 851 C C . ILE A 1 109 ? -10.512 -9.519 14.069 1.00 91.81 109 ILE A C 1
ATOM 853 O O . ILE A 1 109 ? -11.046 -10.129 14.995 1.00 91.81 109 ILE A O 1
ATOM 857 N N . LEU A 1 110 ? -10.264 -8.209 14.148 1.00 89.44 110 LEU A N 1
ATOM 858 C CA . LEU A 1 110 ? -10.569 -7.416 15.344 1.00 89.44 110 LEU A CA 1
ATOM 859 C C . LEU A 1 110 ? -12.069 -7.403 15.671 1.00 89.44 110 LEU A C 1
ATOM 861 O O . LEU A 1 110 ? -12.448 -7.407 16.843 1.00 89.44 110 LEU A O 1
ATOM 865 N N . SER A 1 111 ? -12.929 -7.413 14.650 1.00 87.19 111 SER A N 1
ATOM 866 C CA . SER A 1 111 ? -14.379 -7.469 14.847 1.00 87.19 111 SER A CA 1
ATOM 867 C C . SER A 1 111 ? -14.848 -8.816 15.406 1.00 87.19 111 SER A C 1
ATOM 869 O O . SER A 1 111 ? -15.785 -8.840 16.203 1.00 87.19 111 SER A O 1
ATOM 871 N N . LEU A 1 112 ? -14.187 -9.918 15.033 1.00 89.31 112 LEU A N 1
ATOM 872 C CA . LEU A 1 112 ? -14.461 -11.253 15.568 1.00 89.31 112 LEU A CA 1
ATOM 873 C C . LEU A 1 112 ? -14.017 -11.365 17.029 1.00 89.31 112 LEU A C 1
ATOM 875 O O . LEU A 1 112 ? -14.740 -11.934 17.842 1.00 89.31 112 LEU A O 1
ATOM 879 N N . ILE A 1 113 ? -12.860 -10.789 17.367 1.00 89.06 113 ILE A N 1
ATOM 880 C CA . ILE A 1 113 ? -12.328 -10.791 18.737 1.00 89.06 113 ILE A CA 1
ATOM 881 C C . ILE A 1 113 ? -13.223 -9.963 19.665 1.00 89.06 113 ILE A C 1
ATOM 883 O O . ILE A 1 113 ? -13.552 -10.418 20.749 1.00 89.06 113 ILE A O 1
ATOM 887 N N . SER A 1 114 ? -13.673 -8.780 19.233 1.00 79.88 114 SER A N 1
ATOM 888 C CA . SER A 1 114 ? -14.486 -7.876 20.064 1.00 79.88 114 SER A CA 1
ATOM 889 C C . SER A 1 114 ? -15.924 -8.356 20.324 1.00 79.88 114 SER A C 1
ATOM 891 O O . SER A 1 114 ? -16.636 -7.706 21.089 1.00 79.88 114 SER A O 1
ATOM 893 N N . LYS A 1 115 ? -16.387 -9.408 19.636 1.00 70.94 115 LYS A N 1
ATOM 894 C CA . LYS A 1 115 ? -17.726 -9.998 19.818 1.00 70.94 115 LYS A CA 1
ATOM 895 C C . LYS A 1 115 ? -17.743 -11.162 20.819 1.00 70.94 115 LYS A C 1
ATOM 897 O O . LYS A 1 115 ? -18.832 -11.639 21.130 1.00 70.94 115 LYS A O 1
ATOM 902 N N . LYS A 1 116 ? -16.575 -11.631 21.264 1.00 53.56 116 LYS A N 1
ATOM 903 C CA . LYS A 1 116 ? -16.419 -12.568 22.384 1.00 53.56 116 LYS A CA 1
ATOM 904 C C . LYS A 1 116 ? -16.193 -11.792 23.674 1.00 53.56 116 LYS A C 1
ATOM 906 O O . LYS A 1 116 ? -16.631 -12.316 24.716 1.00 53.56 116 LYS A O 1
#

pLDDT: mean 84.48, std 8.37, range [53.56, 94.44]

Foldseek 3Di:
DVVVLVVLLVVLLVQLLVCLPPHDNLVSLQVSLLSLLPDQDLVCSLVSSLCSQLVSNVVCVVVDDPVVLLVVLVVVCVVPVDDSVVCVVCVSNVSSVSSSVNSVVNNVVVVVVVVD